Protein AF-A0A5J4JGY8-F1 (afdb_monomer)

Foldseek 3Di:
DPPDCQVCLVCLVVVNDDPVNNVVNVVCCVPDVVSVVSSVVVVVVVVVVVVVVVVDDDDDPCPVVVVVCVVVVVVPPPDPVVVVVVVVVVVVVVVCVVCVVVVVVVVVVVVVVVVVVVVVVVVVVVVVVVVVVCVVVVVVVVVVVVVVVVVVVVVVVVVVVPDDPDDD

Radius of gyration: 65.91 Å; Cα contacts (8 Å, |Δi|>4): 23; chains: 1; bounding box: 125×35×172 Å

Sequence (168 aa):
MEEHVQDLLSAFMDDELNNEERKMVESHLSVCPLCRQELEELQAVQAKIKQFYDSVELPGFQFEKAVMSKIYAEENLVMNYRVFIWFFAVCILVAGFAMYPVLRKPFYVGMDIASGLANIVSSGFHIALSILSALPNLSAAIMIATSVILAVCLWLVISLLKMKPVKE

pLDDT: mean 87.85, std 10.58, range [37.06, 96.62]

Structure (mmCIF, N/CA/C/O backbone):
data_AF-A0A5J4JGY8-F1
#
_entry.id   AF-A0A5J4JGY8-F1
#
loop_
_atom_site.group_PDB
_atom_site.id
_atom_site.type_symbol
_atom_site.label_atom_id
_atom_site.label_alt_id
_atom_site.label_comp_id
_atom_site.label_asym_id
_atom_site.label_entity_id
_atom_site.label_seq_id
_atom_site.pdbx_PDB_ins_code
_atom_site.Cartn_x
_atom_site.Cartn_y
_atom_site.Cartn_z
_atom_site.occupancy
_atom_site.B_iso_or_equiv
_atom_site.auth_seq_id
_atom_site.auth_comp_id
_atom_site.auth_asym_id
_atom_site.auth_atom_id
_atom_site.pdbx_PDB_model_num
ATOM 1 N N . MET A 1 1 ? -36.120 18.987 68.541 1.00 37.06 1 MET A N 1
ATOM 2 C CA . MET A 1 1 ? -35.800 18.906 67.107 1.00 37.06 1 MET A CA 1
ATOM 3 C C . MET A 1 1 ? -35.455 17.448 66.910 1.00 37.06 1 MET A C 1
ATOM 5 O O . MET A 1 1 ? -34.421 17.034 67.410 1.00 37.06 1 MET A O 1
ATOM 9 N N . GLU A 1 2 ? -36.413 16.642 66.451 1.00 51.66 2 GLU A N 1
ATOM 10 C CA . GLU A 1 2 ? -36.158 15.217 66.217 1.00 51.66 2 GLU A CA 1
ATOM 11 C C . GLU A 1 2 ? -35.224 15.137 65.014 1.00 51.66 2 GLU A C 1
ATOM 13 O O . GLU A 1 2 ? -35.614 15.446 63.892 1.00 51.66 2 GLU A O 1
ATOM 18 N N . GLU A 1 3 ? -33.949 14.875 65.280 1.00 61.59 3 GLU A N 1
ATOM 19 C CA . GLU A 1 3 ? -32.944 14.661 64.249 1.00 61.59 3 GLU A CA 1
ATOM 20 C C . GLU A 1 3 ? -33.263 13.305 63.608 1.00 61.59 3 GLU A C 1
ATOM 22 O O . GLU A 1 3 ? -33.050 12.246 64.201 1.00 61.59 3 GLU A O 1
ATOM 27 N N . HIS A 1 4 ? -33.933 13.344 62.456 1.00 69.38 4 HIS A N 1
ATOM 28 C CA . HIS A 1 4 ? -34.305 12.150 61.710 1.00 69.38 4 HIS A CA 1
ATOM 29 C C . HIS A 1 4 ? -33.059 11.515 61.090 1.00 69.38 4 HIS A C 1
ATOM 31 O O . HIS A 1 4 ? -32.221 12.198 60.512 1.00 69.38 4 HIS A O 1
ATOM 37 N N . VAL A 1 5 ? -32.961 10.188 61.168 1.00 86.62 5 VAL A N 1
ATOM 38 C CA . VAL A 1 5 ? -31.795 9.415 60.696 1.00 86.62 5 VAL A CA 1
ATOM 39 C C . VAL A 1 5 ? -31.835 9.080 59.199 1.00 86.62 5 VAL A C 1
ATOM 41 O O . VAL A 1 5 ? -31.125 8.187 58.747 1.00 86.62 5 VAL A O 1
ATOM 44 N N . GLN A 1 6 ? -32.683 9.764 58.431 1.00 86.06 6 GLN A N 1
ATOM 45 C CA . GLN A 1 6 ? -33.008 9.453 57.032 1.00 86.06 6 GLN A CA 1
ATOM 46 C C . GLN A 1 6 ? -31.771 9.374 56.139 1.00 86.06 6 GLN A C 1
ATOM 48 O O . GLN A 1 6 ? -31.605 8.409 55.393 1.00 86.06 6 GLN A O 1
ATOM 53 N N . ASP A 1 7 ? -30.860 10.331 56.300 1.00 89.00 7 ASP A N 1
ATOM 54 C CA . ASP A 1 7 ? -29.617 10.408 55.529 1.00 89.00 7 ASP A CA 1
ATOM 55 C C . ASP A 1 7 ? -28.661 9.236 55.820 1.00 89.00 7 ASP A C 1
ATOM 57 O O . ASP A 1 7 ? -27.794 8.919 55.008 1.00 89.00 7 ASP A O 1
ATOM 61 N N . LEU A 1 8 ? -28.835 8.554 56.958 1.00 93.62 8 LEU A N 1
ATOM 62 C CA . LEU A 1 8 ? -28.016 7.415 57.377 1.00 93.62 8 LEU A CA 1
ATOM 63 C C . LEU A 1 8 ? -28.630 6.061 56.996 1.00 93.62 8 LEU A C 1
ATOM 65 O O . LEU A 1 8 ? -27.950 5.045 57.115 1.00 93.62 8 LEU A O 1
ATOM 69 N N . LEU A 1 9 ? -29.885 6.008 56.530 1.00 94.19 9 LEU A N 1
ATOM 70 C CA . LEU A 1 9 ? -30.573 4.742 56.238 1.00 94.19 9 LEU A CA 1
ATOM 71 C C . LEU A 1 9 ? -29.926 3.962 55.084 1.00 94.19 9 LEU A C 1
ATOM 73 O O . LEU A 1 9 ? -29.834 2.738 55.163 1.00 94.19 9 LEU A O 1
ATOM 77 N N . SER A 1 10 ? -29.444 4.650 54.042 1.00 93.69 10 SER A N 1
ATOM 78 C CA . SER A 1 10 ? -28.732 3.991 52.934 1.00 93.69 10 SER A CA 1
ATOM 79 C C . SER A 1 10 ? -27.414 3.382 53.417 1.00 93.69 10 SER A C 1
ATOM 81 O O . SER A 1 10 ? -27.183 2.194 53.225 1.00 93.69 10 SER A O 1
ATOM 83 N N . ALA A 1 11 ? -26.597 4.158 54.135 1.00 93.69 11 ALA A N 1
ATOM 84 C CA . ALA A 1 11 ? -25.335 3.679 54.698 1.00 93.69 11 ALA A CA 1
ATOM 85 C C . ALA A 1 11 ? -25.546 2.572 55.750 1.00 93.69 11 ALA A C 1
ATOM 87 O O . ALA A 1 11 ? -24.736 1.657 55.868 1.00 93.69 11 ALA A O 1
ATOM 88 N N . PHE A 1 12 ? -26.654 2.614 56.499 1.00 94.75 12 PHE A N 1
ATOM 89 C CA . PHE A 1 12 ? -27.051 1.538 57.408 1.00 94.75 12 PHE A CA 1
ATOM 90 C C . PHE A 1 12 ? -27.367 0.239 56.651 1.00 94.75 12 PHE A C 1
ATOM 92 O O . PHE A 1 12 ? -26.961 -0.836 57.093 1.00 94.75 12 PHE A O 1
ATOM 99 N N . MET A 1 13 ? -28.071 0.333 55.517 1.00 93.94 13 MET A N 1
ATOM 100 C CA . MET A 1 13 ? -28.407 -0.810 54.659 1.00 93.94 13 MET A CA 1
ATOM 101 C C . MET A 1 13 ? -27.164 -1.431 54.003 1.00 93.94 13 MET A C 1
ATOM 103 O O . MET A 1 13 ? -27.102 -2.654 53.874 1.00 93.94 13 MET A O 1
ATOM 107 N N . ASP A 1 14 ? -26.181 -0.605 53.641 1.00 94.12 14 ASP A N 1
ATOM 108 C CA . ASP A 1 14 ? -24.939 -1.022 52.976 1.00 94.12 14 ASP A CA 1
ATOM 109 C C . ASP A 1 14 ? -23.806 -1.408 53.956 1.00 94.12 14 ASP A C 1
ATOM 111 O O . ASP A 1 14 ? -22.705 -1.748 53.531 1.00 94.12 14 ASP A O 1
ATOM 115 N N . ASP A 1 15 ? -24.081 -1.423 55.267 1.00 94.50 15 ASP A N 1
ATOM 116 C CA . ASP A 1 15 ? -23.119 -1.743 56.337 1.00 94.50 15 ASP A CA 1
ATOM 117 C C . ASP A 1 15 ? -21.938 -0.752 56.456 1.00 94.50 15 ASP A C 1
ATOM 119 O O . ASP A 1 15 ? -20.867 -1.092 56.957 1.00 94.50 15 ASP A O 1
ATOM 123 N N . GLU A 1 16 ? -22.137 0.499 56.034 1.00 96.62 16 GLU A N 1
ATOM 124 C CA . GLU A 1 16 ? -21.095 1.536 55.959 1.00 96.62 16 GLU A CA 1
ATOM 125 C C . GLU A 1 16 ? -21.028 2.457 57.192 1.00 96.62 16 GLU A C 1
ATOM 127 O O . GLU A 1 16 ? -20.119 3.281 57.306 1.00 96.62 16 GLU A O 1
ATOM 132 N N . LEU A 1 17 ? -21.966 2.330 58.138 1.00 95.38 17 LEU A N 1
ATOM 133 C CA . LEU A 1 17 ? -21.970 3.128 59.368 1.00 95.38 17 LEU A CA 1
ATOM 134 C C . LEU A 1 17 ? -20.964 2.622 60.401 1.00 95.38 17 LEU A C 1
ATOM 136 O O . LEU A 1 17 ? -20.797 1.415 60.609 1.00 95.38 17 LEU A O 1
ATOM 140 N N . ASN A 1 18 ? -20.371 3.552 61.149 1.00 94.69 18 ASN A N 1
ATOM 141 C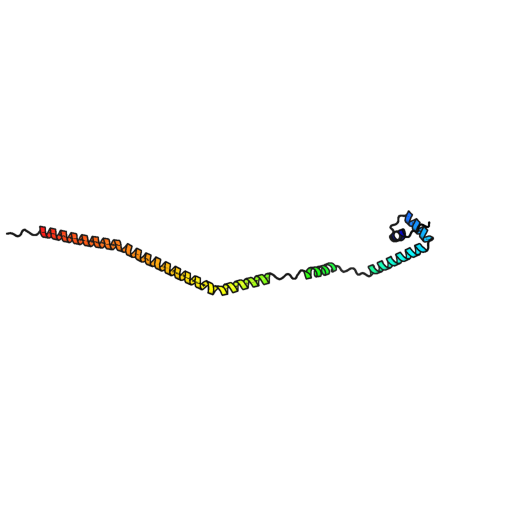 CA . ASN A 1 18 ? -19.564 3.183 62.306 1.00 94.69 18 ASN A CA 1
ATOM 142 C C . ASN A 1 18 ? -20.442 2.668 63.472 1.00 94.69 18 ASN A C 1
ATOM 144 O O . ASN A 1 18 ? -21.668 2.779 63.472 1.00 94.69 18 ASN A O 1
ATOM 148 N N . ASN A 1 19 ? -19.815 2.091 64.503 1.00 94.19 19 ASN A N 1
ATOM 149 C CA . ASN A 1 19 ? -20.539 1.471 65.622 1.00 94.19 19 ASN A CA 1
ATOM 150 C C . ASN A 1 19 ? -21.423 2.443 66.426 1.00 94.19 19 ASN A C 1
ATOM 152 O O . ASN A 1 19 ? -22.401 2.004 67.035 1.00 94.19 19 ASN A O 1
ATOM 156 N N . GLU A 1 20 ? -21.067 3.727 66.497 1.00 92.50 20 GLU A N 1
ATOM 157 C CA . GLU A 1 20 ? -21.830 4.733 67.245 1.00 92.50 20 GLU A CA 1
ATOM 158 C C . GLU A 1 20 ? -23.056 5.181 66.445 1.00 92.50 20 GLU A C 1
ATOM 160 O O . GLU A 1 20 ? -24.177 5.148 66.959 1.00 92.50 20 GLU A O 1
ATOM 165 N N . GLU A 1 21 ? -22.857 5.495 65.165 1.00 92.50 21 GLU A N 1
ATOM 166 C CA . GLU A 1 21 ? -23.915 5.839 64.210 1.00 92.50 21 GLU A CA 1
ATOM 167 C C . GLU A 1 21 ? -24.922 4.701 64.071 1.00 92.50 21 GLU A C 1
ATOM 169 O O . GLU A 1 21 ? -26.128 4.921 64.165 1.00 92.50 21 GLU A O 1
ATOM 174 N N . ARG A 1 22 ? -24.442 3.461 63.943 1.00 94.00 22 ARG A N 1
ATOM 175 C CA . ARG A 1 22 ? -25.312 2.292 63.820 1.00 94.00 22 ARG A CA 1
ATOM 176 C C . ARG A 1 22 ? -26.247 2.136 65.016 1.00 94.00 22 ARG A C 1
ATOM 178 O O . ARG A 1 22 ? -27.449 1.969 64.830 1.00 94.00 22 ARG A O 1
ATOM 185 N N . LYS A 1 23 ? -25.720 2.233 66.241 1.00 93.62 23 LYS A N 1
ATOM 186 C CA . LYS A 1 23 ? -26.535 2.150 67.467 1.00 93.62 23 LYS A CA 1
ATOM 187 C C . LYS A 1 23 ? -27.560 3.277 67.548 1.00 93.62 23 LYS A C 1
ATOM 189 O O . LYS A 1 23 ? -28.667 3.066 68.043 1.00 93.62 23 LYS A O 1
ATOM 194 N N . MET A 1 24 ? -27.194 4.469 67.083 1.00 92.50 24 MET A N 1
ATOM 195 C CA . MET A 1 24 ? -28.097 5.615 67.027 1.00 92.50 24 MET A CA 1
ATOM 196 C C . MET A 1 24 ? -29.248 5.370 66.036 1.00 92.50 24 MET A C 1
ATOM 198 O O . MET A 1 24 ? -30.409 5.547 66.413 1.00 92.50 24 MET A O 1
ATOM 202 N N . VAL A 1 25 ? -28.953 4.856 64.838 1.00 93.44 25 VAL A N 1
ATOM 203 C CA . VAL A 1 25 ? -29.966 4.469 63.840 1.00 93.44 25 VAL A CA 1
ATOM 204 C C . VAL A 1 25 ? -30.863 3.338 64.357 1.00 93.44 25 VAL A C 1
ATOM 206 O O . VAL A 1 25 ? -32.084 3.459 64.291 1.00 93.44 25 VAL A O 1
ATOM 209 N N . GLU A 1 26 ? -30.304 2.276 64.943 1.00 94.38 26 GLU A N 1
ATOM 210 C CA . GLU A 1 26 ? -31.072 1.158 65.523 1.00 94.38 26 GLU A CA 1
ATOM 211 C C . GLU A 1 26 ? -32.025 1.620 66.634 1.00 94.38 26 GLU A C 1
ATOM 213 O O . GLU A 1 26 ? -33.200 1.238 66.664 1.00 94.38 26 GLU A O 1
ATOM 218 N N . SER A 1 27 ? -31.533 2.485 67.526 1.00 93.19 27 SER A N 1
ATOM 219 C CA . SER A 1 27 ? -32.341 3.107 68.575 1.00 93.19 27 SER A CA 1
ATOM 220 C C . SER A 1 27 ? -33.497 3.909 67.972 1.00 93.19 27 SER A C 1
ATOM 222 O O . SER A 1 27 ? -34.649 3.722 68.370 1.00 93.19 27 SER A O 1
ATOM 224 N N . HIS A 1 28 ? -33.228 4.733 66.955 1.00 92.50 28 HIS A N 1
ATOM 225 C CA . HIS A 1 28 ? -34.253 5.537 66.289 1.00 92.50 28 HIS A CA 1
ATOM 226 C C . HIS A 1 28 ? -35.303 4.670 65.568 1.00 92.50 28 HIS A C 1
ATOM 228 O O . HIS A 1 28 ? -36.504 4.902 65.717 1.00 92.50 28 HIS A O 1
ATOM 234 N N . LEU A 1 29 ? -34.885 3.620 64.856 1.00 93.19 29 LEU A N 1
ATOM 235 C CA . LEU A 1 29 ? -35.784 2.680 64.168 1.00 93.19 29 LEU A CA 1
ATOM 236 C C . LEU A 1 29 ? -36.699 1.905 65.129 1.00 93.19 29 LEU A C 1
ATOM 238 O O . LEU A 1 29 ? -37.779 1.452 64.730 1.00 93.19 29 LEU A O 1
ATOM 242 N N . SER A 1 30 ? -36.304 1.755 66.399 1.00 93.00 30 SER A N 1
ATOM 243 C CA . SER A 1 30 ? -37.137 1.110 67.421 1.00 93.00 30 SER A CA 1
ATOM 244 C C . SER A 1 30 ? -38.346 1.963 67.831 1.00 93.00 30 SER A C 1
ATOM 246 O O . SER A 1 30 ? -39.405 1.408 68.134 1.00 93.00 30 SER A O 1
ATOM 248 N N . VAL A 1 31 ? -38.223 3.294 67.758 1.00 92.88 31 VAL A N 1
ATOM 249 C CA . VAL A 1 31 ? -39.236 4.257 68.227 1.00 92.88 31 VAL A CA 1
ATOM 250 C C . VAL A 1 31 ? -39.965 4.996 67.101 1.00 92.88 31 VAL A C 1
ATOM 252 O O . VAL A 1 31 ? -41.103 5.416 67.301 1.00 92.88 31 VAL A O 1
ATOM 255 N N . CYS A 1 32 ? -39.357 5.131 65.919 1.00 93.31 32 CYS A N 1
ATOM 256 C CA . CYS A 1 32 ? -39.904 5.900 64.801 1.00 93.31 32 CYS A CA 1
ATOM 257 C C . CYS A 1 32 ? -40.462 4.981 63.693 1.00 93.31 32 CYS A C 1
ATOM 259 O O . CYS A 1 32 ? -39.687 4.350 62.969 1.00 93.31 32 CYS A O 1
ATOM 261 N N . PRO A 1 33 ? -41.796 4.901 63.509 1.00 91.75 33 PRO A N 1
ATOM 262 C CA . PRO A 1 33 ? -42.392 4.088 62.448 1.00 91.75 33 PRO A CA 1
ATOM 263 C C . PRO A 1 33 ? -42.160 4.661 61.041 1.00 91.75 33 PRO A C 1
ATOM 265 O O . PRO A 1 33 ? -42.100 3.887 60.092 1.00 91.75 33 PRO A O 1
ATOM 268 N N . LEU A 1 34 ? -41.992 5.983 60.899 1.00 91.81 34 LEU A N 1
ATOM 269 C CA . LEU A 1 34 ? -41.754 6.631 59.602 1.00 91.81 34 LEU A CA 1
ATOM 270 C C . LEU A 1 34 ? -40.406 6.208 59.007 1.00 91.81 34 LEU A C 1
ATOM 272 O O . LEU A 1 34 ? -40.363 5.698 57.894 1.00 91.81 34 LEU A O 1
ATOM 276 N N . CYS A 1 35 ? -39.324 6.306 59.785 1.00 92.62 35 CYS A N 1
ATOM 277 C CA 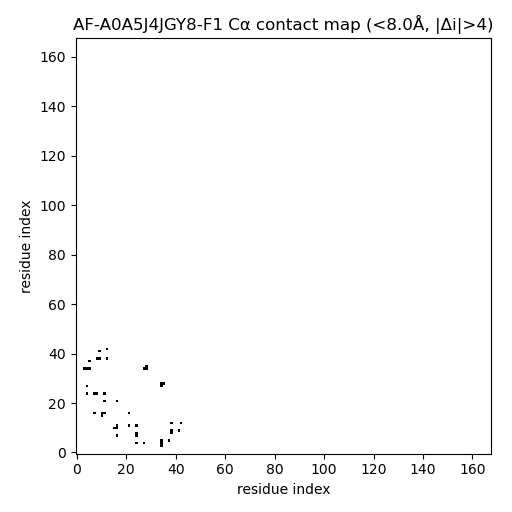. CYS A 1 35 ? -37.998 5.885 59.324 1.00 92.62 35 CYS A CA 1
ATOM 278 C C . CYS A 1 35 ? -37.903 4.367 59.096 1.00 92.62 35 CYS A C 1
ATOM 280 O O . CYS A 1 35 ? -37.096 3.913 58.290 1.00 92.62 35 CYS A O 1
ATOM 282 N N . ARG A 1 36 ? -38.740 3.566 59.774 1.00 93.12 36 ARG A N 1
ATOM 283 C CA . ARG A 1 36 ? -38.855 2.127 59.496 1.00 93.12 36 ARG A CA 1
ATOM 284 C C . ARG A 1 36 ? -39.500 1.868 58.138 1.00 93.12 36 ARG A C 1
ATOM 286 O O . ARG A 1 36 ? -38.980 1.056 57.383 1.00 93.12 36 ARG A O 1
ATOM 293 N N . GLN A 1 37 ? -40.587 2.573 57.825 1.00 94.75 37 GLN A N 1
ATOM 294 C CA . GLN A 1 37 ? -41.233 2.476 56.519 1.00 94.75 37 GLN A CA 1
ATOM 295 C C . GLN A 1 37 ? -40.270 2.889 55.395 1.00 94.75 37 GLN A C 1
ATOM 297 O O . GLN A 1 37 ? -40.163 2.189 54.394 1.00 94.75 37 GLN A O 1
ATOM 302 N N . GLU A 1 38 ? -39.520 3.975 55.576 1.00 93.94 38 GLU A N 1
ATOM 303 C CA . GLU A 1 38 ? -38.523 4.423 54.594 1.00 93.94 38 GLU A CA 1
ATOM 304 C C . GLU A 1 38 ? -37.417 3.380 54.375 1.00 93.94 38 GLU A C 1
ATOM 306 O O . GLU A 1 38 ? -37.041 3.104 53.235 1.00 93.94 38 GLU A O 1
ATOM 311 N N . LEU A 1 39 ? -36.932 2.738 55.445 1.00 95.00 39 LEU A N 1
ATOM 312 C CA . LEU A 1 39 ? -35.969 1.642 55.332 1.00 95.00 39 LEU A CA 1
ATOM 313 C C . LEU A 1 39 ? -36.552 0.438 54.568 1.00 95.00 39 LEU A C 1
ATOM 315 O O . LEU A 1 39 ? -35.867 -0.135 53.721 1.00 95.00 39 LEU A O 1
ATOM 319 N N . GLU A 1 40 ? -37.806 0.064 54.834 1.00 95.56 40 GLU A N 1
ATOM 320 C CA . GLU A 1 40 ? -38.499 -1.018 54.117 1.00 95.56 40 GLU A CA 1
ATOM 321 C C . GLU A 1 40 ? -38.665 -0.699 52.620 1.00 95.56 40 GLU A C 1
ATOM 323 O O . GLU A 1 40 ? -38.468 -1.572 51.769 1.00 95.56 40 GLU A O 1
ATOM 328 N N . GLU A 1 41 ? -38.974 0.554 52.275 1.00 95.75 41 GLU A N 1
ATOM 329 C CA . GLU A 1 41 ? -39.070 1.017 50.887 1.00 95.75 41 GLU A CA 1
ATOM 330 C C . GLU A 1 41 ? -37.716 0.928 50.161 1.00 95.75 41 GLU A C 1
ATOM 332 O O . GLU A 1 41 ? -37.652 0.410 49.038 1.00 95.75 41 GLU A O 1
ATOM 337 N N . LEU A 1 42 ? -36.625 1.347 50.812 1.00 95.19 42 LEU A N 1
ATOM 338 C CA . LEU A 1 42 ? -35.262 1.217 50.280 1.00 95.19 42 LEU A CA 1
ATOM 339 C C . LEU A 1 42 ? -34.873 -0.253 50.058 1.00 95.19 42 LEU A C 1
ATOM 341 O O . LEU A 1 42 ? -34.395 -0.615 48.977 1.00 95.19 42 LEU A O 1
ATOM 345 N N . GLN A 1 43 ? -35.157 -1.124 51.031 1.00 95.50 43 GLN A N 1
ATOM 346 C CA . GLN A 1 43 ? -34.913 -2.566 50.921 1.00 95.50 43 GLN A CA 1
ATOM 347 C C . GLN A 1 43 ? -35.720 -3.201 49.780 1.00 95.50 43 GLN A C 1
ATOM 349 O O . GLN A 1 43 ? -35.207 -4.052 49.047 1.00 95.50 43 GLN A O 1
ATOM 354 N N . ALA A 1 44 ? -36.967 -2.769 49.572 1.00 96.19 44 ALA A N 1
ATOM 355 C CA . ALA A 1 44 ? -37.798 -3.251 48.473 1.00 96.19 44 ALA A CA 1
ATOM 356 C C . ALA A 1 44 ? -37.232 -2.858 47.096 1.00 96.19 44 ALA A C 1
ATOM 358 O O . ALA A 1 44 ? -37.297 -3.653 46.151 1.00 96.19 44 ALA A O 1
ATOM 359 N N . VAL A 1 45 ? -36.661 -1.657 46.963 1.00 94.94 45 VAL A N 1
ATOM 360 C CA . VAL A 1 45 ? -35.969 -1.228 45.736 1.00 94.94 45 VAL A CA 1
ATOM 361 C C . VAL A 1 45 ? -34.704 -2.056 45.513 1.00 94.94 45 VAL A C 1
ATOM 363 O O . VAL A 1 45 ? -34.521 -2.589 44.415 1.00 94.94 45 VAL A O 1
ATOM 366 N N . GLN A 1 46 ? -33.876 -2.236 46.545 1.00 94.44 46 GLN A N 1
ATOM 367 C CA . GLN A 1 46 ? -32.657 -3.049 46.468 1.00 94.44 46 GLN A CA 1
ATOM 368 C C . GLN A 1 46 ? -32.970 -4.492 46.040 1.00 94.44 46 GLN A C 1
ATOM 370 O O . GLN A 1 46 ? -32.312 -5.038 45.151 1.00 94.44 46 GLN A O 1
ATOM 375 N N . ALA A 1 47 ? -34.026 -5.090 46.598 1.00 93.88 47 ALA A N 1
ATOM 376 C CA . ALA A 1 47 ? -34.473 -6.433 46.238 1.00 93.88 47 ALA A CA 1
ATOM 377 C C . ALA A 1 47 ? -34.890 -6.538 44.761 1.00 93.88 47 ALA A C 1
ATOM 379 O O . ALA A 1 47 ? -34.504 -7.489 44.079 1.00 93.88 47 ALA A O 1
ATOM 380 N N . LYS A 1 48 ? -35.625 -5.546 44.237 1.00 95.06 48 LYS A N 1
ATOM 381 C CA . LYS A 1 48 ? -36.014 -5.499 42.816 1.00 95.06 48 LYS A CA 1
ATOM 382 C C . LYS A 1 48 ? -34.807 -5.357 41.892 1.00 95.06 48 LYS A C 1
ATOM 384 O O . LYS A 1 48 ? -34.754 -6.021 40.860 1.00 95.06 48 LYS A O 1
ATOM 389 N N . ILE A 1 49 ? -33.840 -4.515 42.260 1.00 94.06 49 ILE A N 1
ATOM 390 C CA . ILE A 1 49 ? -32.597 -4.345 41.498 1.00 94.06 49 ILE A CA 1
ATOM 391 C C . ILE A 1 49 ? -31.820 -5.662 41.470 1.00 94.06 49 ILE A C 1
ATOM 393 O O . ILE A 1 49 ? -31.409 -6.105 40.401 1.00 94.06 49 ILE A O 1
ATOM 397 N N . LYS A 1 50 ? -31.671 -6.326 42.620 1.00 91.88 50 LYS A N 1
ATOM 398 C CA . LYS A 1 50 ? -30.990 -7.620 42.711 1.00 91.88 50 LYS A CA 1
ATOM 399 C C . LYS A 1 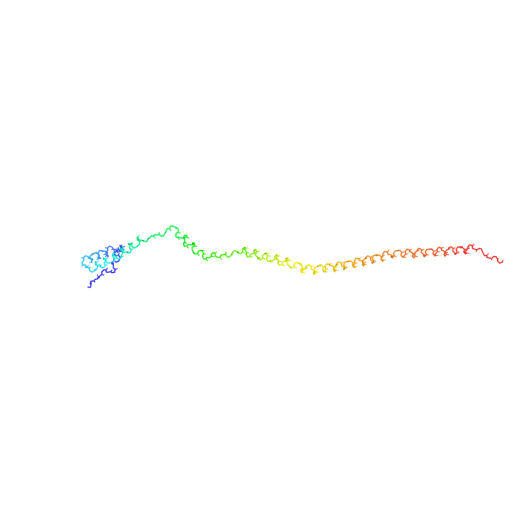50 ? -31.669 -8.686 41.852 1.00 91.88 50 LYS A C 1
ATOM 401 O O . LYS A 1 50 ? -31.005 -9.339 41.059 1.00 91.88 50 LYS A O 1
ATOM 406 N N . GLN A 1 51 ? -32.995 -8.785 41.933 1.00 93.12 51 GLN A N 1
ATOM 407 C CA . GLN A 1 51 ? -33.776 -9.692 41.092 1.00 93.12 51 GLN A CA 1
ATOM 408 C C . GLN A 1 51 ? -33.570 -9.411 39.596 1.00 93.12 51 GLN A C 1
ATOM 410 O O . GLN A 1 51 ? -33.487 -10.344 38.798 1.00 93.12 51 GLN A O 1
ATOM 415 N N . PHE A 1 52 ? -33.483 -8.137 39.208 1.00 92.06 52 PHE A N 1
ATOM 416 C CA . PHE A 1 52 ? -33.187 -7.767 37.830 1.00 92.06 52 PHE A CA 1
ATOM 417 C C . PHE A 1 52 ? -31.780 -8.214 37.420 1.00 92.06 52 PHE A C 1
ATOM 419 O O . PHE A 1 52 ? -31.646 -8.861 36.387 1.00 92.06 52 PHE A O 1
ATOM 426 N N . TYR A 1 53 ? -30.752 -7.947 38.229 1.00 88.44 53 TYR A N 1
ATOM 427 C CA . TYR A 1 53 ? -29.385 -8.404 37.947 1.00 88.44 53 TYR A CA 1
ATOM 428 C C . TYR A 1 53 ? -29.286 -9.926 37.827 1.00 88.44 53 TYR A C 1
ATOM 430 O O . TYR A 1 53 ? -28.646 -10.411 36.899 1.00 88.44 53 TYR A O 1
ATOM 438 N N . ASP A 1 54 ? -29.974 -10.669 38.694 1.00 89.25 54 ASP A N 1
ATOM 439 C CA . ASP A 1 54 ? -30.011 -12.135 38.644 1.00 89.25 54 ASP A CA 1
ATOM 440 C C . ASP A 1 54 ? -30.710 -12.660 37.372 1.00 89.25 54 ASP A C 1
ATOM 442 O O . ASP A 1 54 ? -30.455 -13.783 36.939 1.00 89.25 54 ASP A O 1
ATOM 446 N N . SER A 1 55 ? -31.581 -11.852 36.751 1.00 87.12 55 SER A N 1
ATOM 447 C CA . SER A 1 55 ? -32.241 -12.179 35.478 1.00 87.12 55 SER A CA 1
ATOM 448 C C . SER A 1 55 ? -31.405 -11.855 34.237 1.00 87.12 55 SER A C 1
ATOM 450 O O . SER A 1 55 ? -31.742 -12.299 33.137 1.00 87.12 55 SER A O 1
ATOM 452 N N . VAL A 1 56 ? -30.327 -11.078 34.383 1.00 86.88 56 VAL A N 1
ATOM 453 C CA . VAL A 1 56 ? -29.447 -10.730 33.267 1.00 86.88 56 VAL A CA 1
ATOM 454 C C . VAL A 1 56 ? -28.459 -11.870 33.043 1.00 86.88 56 VAL A C 1
ATOM 456 O O . VAL A 1 56 ? -27.526 -12.079 33.816 1.00 86.88 56 VAL A O 1
ATOM 459 N N . GLU A 1 57 ? -28.635 -12.594 31.940 1.00 81.75 57 GLU A N 1
ATOM 460 C CA . GLU A 1 57 ? -27.650 -13.576 31.495 1.00 81.75 57 GLU A CA 1
ATOM 461 C C . GLU A 1 57 ? -26.366 -12.864 31.055 1.00 81.75 57 GLU A C 1
ATOM 463 O O . GLU A 1 57 ? -26.364 -12.031 30.143 1.00 81.75 57 GLU A O 1
ATOM 468 N N . LEU A 1 58 ? -25.250 -13.202 31.705 1.00 78.50 58 LEU A N 1
ATOM 469 C CA . LEU A 1 58 ? -23.938 -12.718 31.297 1.00 78.50 58 LEU A CA 1
ATOM 470 C C . LEU A 1 58 ? -23.643 -13.212 29.875 1.00 78.50 58 LEU A C 1
ATOM 472 O O . LEU A 1 58 ? -23.730 -14.418 29.613 1.00 78.50 58 LEU A O 1
ATOM 476 N N . PRO A 1 59 ? -23.275 -12.315 28.945 1.00 81.38 59 PRO A N 1
ATOM 477 C CA . PRO A 1 59 ? -22.985 -12.722 27.586 1.00 81.38 59 PRO A CA 1
ATOM 478 C C . PRO A 1 59 ? -21.800 -13.699 27.581 1.00 81.38 59 PRO A C 1
ATOM 480 O O . PRO A 1 59 ? -20.808 -13.518 28.287 1.00 81.38 59 PRO A O 1
ATOM 483 N N . GLY A 1 60 ? -21.929 -14.777 26.802 1.00 83.06 60 GLY A N 1
ATOM 484 C CA . GLY A 1 60 ? -20.959 -15.870 26.805 1.00 83.06 60 GLY A CA 1
ATOM 485 C C . GLY A 1 60 ? -19.552 -15.443 26.370 1.00 83.06 60 GLY A C 1
ATOM 486 O O . GLY A 1 60 ? -19.356 -14.397 25.757 1.00 83.06 60 GLY A O 1
ATOM 487 N N . PHE A 1 61 ? -18.565 -16.315 26.600 1.00 79.88 61 PHE A N 1
ATOM 488 C CA . PHE A 1 61 ? -17.132 -16.087 26.329 1.00 79.88 61 PHE A CA 1
ATOM 489 C C . PHE A 1 61 ? -16.795 -15.586 24.906 1.00 79.88 61 PHE A C 1
ATOM 491 O O . PHE A 1 61 ? -15.721 -15.047 24.663 1.00 79.88 61 PHE A O 1
ATOM 498 N N . GLN A 1 62 ? -17.699 -15.763 23.939 1.00 84.56 62 GLN A N 1
ATOM 499 C CA . GLN A 1 62 ? -17.509 -15.335 22.550 1.00 84.56 62 GLN A CA 1
ATOM 500 C C . GLN A 1 62 ? -18.093 -13.955 22.226 1.00 84.56 62 GLN A C 1
ATOM 502 O O . GLN A 1 62 ? -17.993 -13.518 21.079 1.00 84.56 62 GLN A O 1
ATOM 507 N N . PHE A 1 63 ? -18.688 -13.263 23.197 1.00 88.81 63 PHE A N 1
ATOM 508 C CA . PHE A 1 63 ? -19.302 -11.955 22.985 1.00 88.81 63 PHE A CA 1
ATOM 509 C C . PHE A 1 63 ? -18.317 -10.938 22.410 1.00 88.81 63 PHE A C 1
ATOM 511 O O . PHE A 1 63 ? -18.619 -10.291 21.411 1.00 88.81 63 PHE A O 1
ATOM 518 N N . GLU A 1 64 ? -17.103 -10.888 22.961 1.00 88.75 64 GLU A N 1
ATOM 519 C CA . GLU A 1 64 ? -16.028 -10.033 22.454 1.00 88.75 64 GLU A CA 1
ATOM 520 C C . GLU A 1 64 ? -15.744 -10.315 20.973 1.00 88.75 64 GLU A C 1
ATOM 522 O O . GLU A 1 64 ? -15.741 -9.402 20.151 1.00 88.75 64 GLU A O 1
ATOM 527 N N . LYS A 1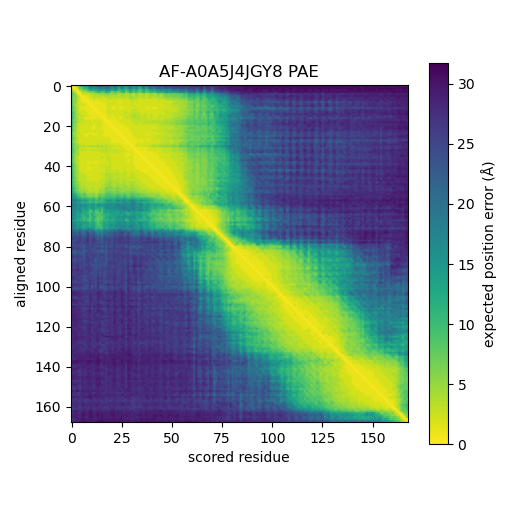 65 ? -15.600 -11.592 20.597 1.00 86.44 65 LYS A N 1
ATOM 528 C CA . LYS A 1 65 ? -15.347 -11.984 19.202 1.00 86.44 65 LYS A CA 1
ATOM 529 C C . LYS A 1 65 ? -16.496 -11.586 18.280 1.00 86.44 65 LYS A C 1
ATOM 531 O O . LYS A 1 65 ? -16.247 -11.099 17.179 1.00 86.44 65 LYS A O 1
ATOM 536 N N . ALA A 1 66 ? -17.738 -11.779 18.722 1.00 87.50 66 ALA A N 1
ATOM 537 C CA . ALA A 1 66 ? -18.921 -11.414 17.952 1.00 87.50 66 ALA A CA 1
ATOM 538 C C . ALA A 1 66 ? -18.992 -9.895 17.718 1.00 87.50 66 ALA A C 1
ATOM 540 O O . ALA A 1 66 ? -19.212 -9.465 16.584 1.00 87.50 66 ALA A O 1
ATOM 541 N N . VAL A 1 67 ? -18.727 -9.086 18.748 1.00 88.75 67 VAL A N 1
ATOM 542 C CA . VAL A 1 67 ? -18.685 -7.619 18.647 1.00 88.75 67 VAL A CA 1
ATOM 543 C C . VAL A 1 67 ? -17.555 -7.169 17.723 1.00 88.75 67 VAL A C 1
ATOM 545 O O . VAL A 1 67 ? -17.802 -6.434 16.766 1.00 88.75 67 VAL A O 1
ATOM 548 N N . MET A 1 68 ? -16.338 -7.671 17.940 1.00 87.19 68 MET A N 1
ATOM 549 C CA . MET A 1 68 ? -15.172 -7.293 17.139 1.00 87.19 68 MET A CA 1
ATOM 550 C C . MET A 1 68 ? -15.342 -7.675 15.668 1.00 87.19 68 MET A C 1
ATOM 552 O O . MET A 1 68 ? -14.995 -6.892 14.787 1.00 87.19 68 MET A O 1
ATOM 556 N N . SER A 1 69 ? -15.958 -8.824 15.376 1.00 86.88 69 SER A N 1
ATOM 557 C CA . SER A 1 69 ? -16.244 -9.218 13.992 1.00 86.88 69 SER A CA 1
ATOM 558 C C . SER A 1 69 ? -17.148 -8.221 13.267 1.00 86.88 69 SER A C 1
ATOM 560 O O . SER A 1 69 ? -16.964 -7.988 12.077 1.00 86.88 69 SER A O 1
ATOM 562 N N . LYS A 1 70 ? -18.091 -7.597 13.980 1.00 85.88 70 LYS A N 1
ATOM 563 C CA . LYS A 1 70 ? -19.039 -6.640 13.406 1.00 85.88 70 LYS A CA 1
ATOM 564 C C . LYS A 1 70 ? -18.392 -5.276 13.168 1.00 85.88 70 LYS A C 1
ATOM 566 O O . LYS A 1 70 ? -18.648 -4.672 12.136 1.00 85.88 70 LYS A O 1
ATOM 571 N N . ILE A 1 71 ? -17.506 -4.851 14.071 1.00 86.81 71 ILE A N 1
ATOM 572 C CA . ILE A 1 71 ? -16.716 -3.616 13.938 1.00 86.81 71 ILE A CA 1
ATOM 573 C C . ILE A 1 71 ? -15.770 -3.714 12.731 1.00 86.81 71 ILE A C 1
ATOM 575 O O . ILE A 1 71 ? -15.738 -2.822 11.890 1.00 86.81 71 ILE A O 1
ATOM 579 N N . TYR A 1 72 ? -15.050 -4.831 12.587 1.00 80.50 72 TYR A N 1
ATOM 580 C CA . TYR A 1 72 ? -14.107 -5.011 11.476 1.00 80.50 72 TYR A CA 1
ATOM 581 C C . TYR A 1 72 ? -14.757 -5.412 10.146 1.00 80.50 72 TYR A C 1
ATOM 583 O O . TYR A 1 72 ? -14.119 -5.299 9.096 1.00 80.50 72 TYR A O 1
ATOM 591 N N . ALA A 1 73 ? -15.999 -5.903 10.152 1.00 72.56 73 ALA A N 1
ATOM 592 C CA . ALA A 1 73 ? -16.714 -6.231 8.918 1.00 72.56 73 ALA A CA 1
ATOM 593 C C . ALA A 1 73 ? -17.018 -4.983 8.073 1.00 72.56 73 ALA A C 1
ATOM 595 O O . ALA A 1 73 ? -17.062 -5.087 6.848 1.00 72.56 73 ALA A O 1
ATOM 596 N N . GLU A 1 74 ? -17.169 -3.811 8.695 1.00 63.06 74 GLU A N 1
ATOM 597 C CA . GLU A 1 74 ? -17.407 -2.547 7.984 1.00 63.06 74 GLU A CA 1
ATOM 598 C C . GLU A 1 74 ? -16.127 -1.958 7.362 1.00 63.06 74 GLU A C 1
ATOM 600 O O . GLU A 1 74 ? -16.195 -1.298 6.327 1.00 63.06 74 GLU A O 1
ATOM 605 N N . GLU A 1 75 ? -14.947 -2.261 7.913 1.00 61.75 75 GLU A N 1
ATOM 606 C CA . GLU A 1 75 ? -13.654 -1.791 7.386 1.00 61.75 75 GLU A CA 1
ATOM 607 C C . GLU A 1 75 ? -13.118 -2.627 6.207 1.00 61.75 75 GLU A C 1
ATOM 609 O O . GLU A 1 75 ? -12.271 -2.165 5.441 1.00 61.75 75 GLU A O 1
ATOM 614 N N . ASN A 1 76 ? -13.609 -3.857 6.018 1.00 55.00 76 ASN A N 1
ATOM 615 C CA . ASN A 1 76 ? -13.014 -4.834 5.096 1.00 55.00 76 ASN A CA 1
ATOM 616 C C . ASN A 1 76 ? -13.558 -4.819 3.658 1.00 55.00 76 ASN A C 1
ATOM 618 O O . ASN A 1 76 ? -13.383 -5.791 2.919 1.00 55.00 76 ASN A O 1
ATOM 622 N N . LEU A 1 77 ? -14.104 -3.698 3.180 1.00 58.44 77 LEU A N 1
ATOM 623 C CA . LEU A 1 77 ? -14.196 -3.451 1.732 1.00 58.44 77 LEU A CA 1
ATOM 624 C C . LEU A 1 77 ? -12.828 -3.016 1.174 1.00 58.44 77 LEU A C 1
ATOM 626 O O . LEU A 1 77 ? -12.691 -2.011 0.478 1.00 58.44 77 LEU A O 1
ATOM 630 N N . VAL A 1 78 ? -11.787 -3.794 1.475 1.00 60.75 78 VAL A N 1
ATOM 631 C CA . VAL A 1 78 ? -10.460 -3.640 0.883 1.00 60.75 78 VAL A CA 1
ATOM 632 C C . VAL A 1 78 ? -10.527 -4.100 -0.571 1.00 60.75 78 VAL A C 1
ATOM 634 O O . VAL A 1 78 ? -10.422 -5.282 -0.898 1.00 60.75 78 VAL A O 1
ATOM 637 N N . MET A 1 79 ? -10.746 -3.136 -1.464 1.00 64.25 79 MET A N 1
ATOM 638 C CA . MET A 1 79 ? -10.609 -3.298 -2.911 1.00 64.25 79 MET A CA 1
ATOM 639 C C . MET A 1 79 ? -9.329 -4.084 -3.232 1.00 64.25 79 MET A C 1
ATOM 641 O O . MET A 1 79 ? -8.224 -3.661 -2.890 1.00 64.25 79 MET A O 1
ATOM 645 N N . ASN A 1 80 ? -9.468 -5.236 -3.898 1.00 77.06 80 ASN A N 1
ATOM 646 C CA . ASN A 1 80 ? -8.346 -6.109 -4.240 1.00 77.06 80 ASN A CA 1
ATOM 647 C C . ASN A 1 80 ? -7.463 -5.448 -5.314 1.00 77.06 80 ASN A C 1
ATOM 649 O O . ASN A 1 80 ? -7.608 -5.698 -6.512 1.00 77.06 80 ASN A O 1
ATOM 653 N N . TYR A 1 81 ? -6.536 -4.594 -4.876 1.00 79.75 81 TYR A N 1
ATOM 654 C CA . TYR A 1 81 ? -5.655 -3.791 -5.728 1.00 79.75 81 TYR A CA 1
ATOM 655 C C . TYR A 1 81 ? -4.841 -4.634 -6.724 1.00 79.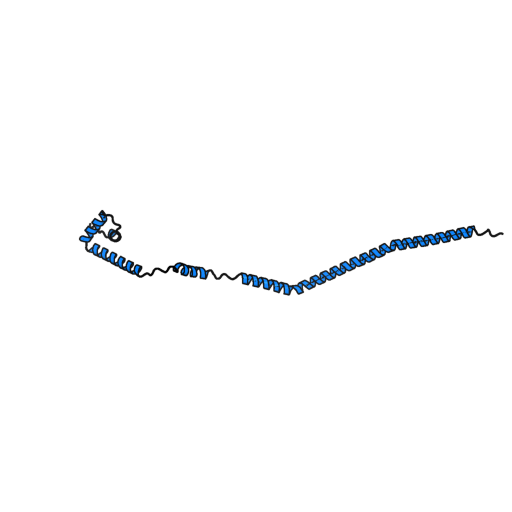75 81 TYR A C 1
ATOM 657 O O . TYR A 1 81 ? -4.469 -4.145 -7.789 1.00 79.75 81 TYR A O 1
ATOM 665 N N . ARG A 1 82 ? -4.624 -5.927 -6.436 1.00 84.44 82 ARG A N 1
ATOM 666 C CA . ARG A 1 82 ? -3.973 -6.867 -7.361 1.00 84.44 82 ARG A CA 1
ATOM 667 C C . ARG A 1 82 ? -4.767 -7.031 -8.658 1.00 84.44 82 ARG A C 1
ATOM 669 O O . ARG A 1 82 ? -4.157 -7.128 -9.717 1.00 84.44 82 ARG A O 1
ATOM 676 N N . VAL A 1 83 ? -6.101 -7.019 -8.603 1.00 86.75 83 VAL A N 1
ATOM 677 C CA . VAL A 1 83 ? -6.967 -7.099 -9.796 1.00 86.75 83 VAL A CA 1
ATOM 678 C C . VAL A 1 83 ? -6.792 -5.857 -10.668 1.00 86.75 83 VAL A C 1
ATOM 680 O O . VAL A 1 83 ? -6.671 -5.966 -11.885 1.00 86.75 83 VAL A O 1
ATOM 683 N N . PHE A 1 84 ? -6.696 -4.684 -10.042 1.00 88.06 84 PHE A N 1
ATOM 684 C CA . PHE A 1 84 ? -6.460 -3.427 -10.745 1.00 88.06 84 PHE A CA 1
ATOM 685 C C . PHE A 1 84 ? -5.064 -3.399 -11.380 1.00 88.06 84 PHE A C 1
ATOM 687 O O . PHE A 1 84 ? -4.933 -3.078 -12.555 1.00 88.06 84 PHE A O 1
ATOM 694 N N . ILE A 1 85 ? -4.026 -3.832 -10.655 1.00 92.38 85 ILE A N 1
ATOM 695 C CA . ILE A 1 85 ? -2.664 -3.951 -11.201 1.00 92.38 85 ILE A CA 1
ATOM 696 C C . ILE A 1 85 ? -2.651 -4.822 -12.463 1.00 92.38 85 ILE A C 1
ATOM 698 O O . ILE A 1 85 ? -2.101 -4.410 -13.485 1.00 92.38 85 ILE A O 1
ATOM 702 N N . TRP A 1 86 ? -3.283 -5.998 -12.422 1.00 94.31 86 TRP A N 1
ATOM 703 C CA . TRP A 1 86 ? -3.347 -6.884 -13.586 1.00 94.31 86 TRP A CA 1
ATOM 704 C C . TRP A 1 86 ? -4.141 -6.279 -14.745 1.00 94.31 86 TRP A C 1
ATOM 706 O O . TRP A 1 86 ? -3.714 -6.399 -15.892 1.00 94.31 86 TRP A O 1
ATOM 716 N N . PHE A 1 87 ? -5.238 -5.575 -14.464 1.00 93.44 87 PHE A N 1
ATOM 717 C CA . PHE A 1 87 ? -5.999 -4.853 -15.483 1.00 93.44 87 PHE A CA 1
ATOM 718 C C . PHE A 1 87 ? -5.134 -3.811 -16.210 1.00 93.44 87 PHE A C 1
ATOM 720 O O . PHE A 1 87 ? -5.068 -3.816 -17.440 1.00 93.44 87 PHE A O 1
ATOM 727 N N . PHE A 1 88 ? -4.401 -2.971 -15.473 1.00 94.75 88 PHE A N 1
ATOM 728 C CA . PHE A 1 88 ? -3.521 -1.963 -16.077 1.00 94.75 88 PHE A CA 1
ATOM 729 C C . PHE A 1 88 ? -2.346 -2.583 -16.834 1.00 94.75 88 PHE A C 1
ATOM 731 O O . PHE A 1 88 ? -2.011 -2.109 -17.919 1.00 94.75 88 PHE A O 1
ATOM 738 N N . ALA A 1 89 ? -1.753 -3.660 -16.316 1.00 95.69 89 ALA A N 1
ATOM 739 C CA . ALA A 1 89 ? -0.688 -4.378 -17.011 1.00 95.69 89 ALA A CA 1
ATOM 740 C C . ALA A 1 89 ? -1.161 -4.914 -18.375 1.00 95.69 89 ALA A C 1
ATOM 742 O O . ALA A 1 89 ? -0.473 -4.737 -19.382 1.00 95.69 89 ALA A O 1
ATOM 743 N N . VAL A 1 90 ? -2.363 -5.501 -18.432 1.00 96.56 90 VAL A N 1
ATOM 744 C CA . VAL A 1 90 ? -2.968 -5.973 -19.688 1.00 96.56 90 VAL A CA 1
ATOM 745 C C . VAL A 1 90 ? -3.250 -4.805 -20.634 1.00 96.56 90 VAL A C 1
ATOM 747 O O . VAL A 1 90 ? -2.900 -4.887 -21.810 1.00 96.56 90 VAL A O 1
ATOM 750 N N . CYS A 1 91 ? -3.803 -3.694 -20.141 1.00 96.06 91 CYS A N 1
ATOM 751 C CA . CYS A 1 91 ? -4.048 -2.502 -20.958 1.00 96.06 91 CYS A CA 1
ATOM 752 C C . CYS A 1 91 ? -2.761 -1.946 -21.588 1.00 96.06 91 CYS A C 1
ATOM 754 O O . CYS A 1 91 ? -2.761 -1.609 -22.771 1.00 96.06 91 CYS A O 1
ATOM 756 N N . ILE A 1 92 ? -1.655 -1.898 -20.839 1.00 96.12 92 ILE A N 1
ATOM 757 C CA . ILE A 1 92 ? -0.351 -1.447 -21.353 1.00 96.12 92 ILE A CA 1
ATOM 758 C C . ILE A 1 92 ? 0.170 -2.399 -22.434 1.00 96.12 92 ILE A C 1
ATOM 760 O O . ILE A 1 92 ? 0.632 -1.940 -23.479 1.00 96.12 92 ILE A O 1
ATOM 764 N N . LEU A 1 93 ? 0.066 -3.714 -22.220 1.00 96.38 93 LEU A N 1
ATOM 765 C CA . LEU A 1 93 ? 0.484 -4.709 -23.212 1.00 96.38 93 LEU A CA 1
ATOM 766 C C . LEU A 1 93 ? -0.328 -4.599 -24.508 1.00 96.38 93 LEU A C 1
ATOM 768 O O . LEU A 1 93 ? 0.248 -4.592 -25.597 1.00 96.38 93 LEU A O 1
ATOM 772 N N . VAL A 1 94 ? -1.652 -4.455 -24.399 1.00 96.62 94 VAL A N 1
ATOM 773 C CA . VAL A 1 94 ? -2.547 -4.281 -25.553 1.00 96.62 94 VAL A CA 1
ATOM 774 C C . VAL A 1 94 ? -2.241 -2.976 -26.289 1.00 96.62 94 VAL A C 1
ATOM 776 O O . VAL A 1 94 ? -2.129 -2.981 -27.515 1.00 96.62 94 VAL A O 1
ATOM 779 N N . ALA A 1 95 ? -2.042 -1.873 -25.563 1.00 95.75 95 ALA A N 1
ATOM 780 C CA . ALA A 1 95 ? -1.679 -0.587 -26.153 1.00 95.75 95 ALA A CA 1
ATOM 781 C C . ALA A 1 95 ? -0.324 -0.652 -26.875 1.00 95.75 95 ALA A C 1
ATOM 783 O O . ALA A 1 95 ? -0.207 -0.181 -28.005 1.00 95.75 95 ALA A O 1
ATOM 784 N N . GLY A 1 96 ? 0.682 -1.292 -26.271 1.00 94.00 96 GLY A N 1
ATOM 785 C CA 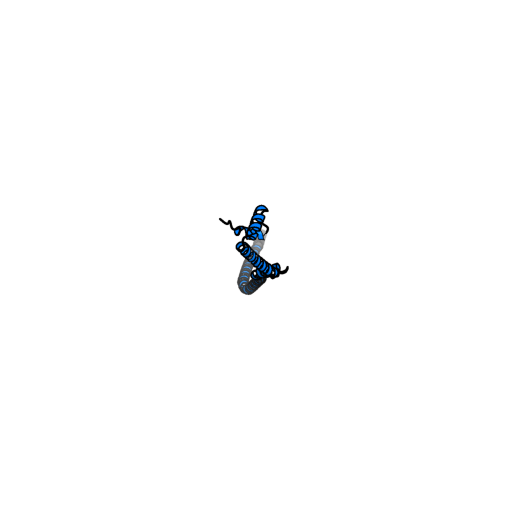. GLY A 1 96 ? 1.987 -1.505 -26.896 1.00 94.00 96 GLY A CA 1
ATOM 786 C C . GLY A 1 96 ? 1.891 -2.333 -28.180 1.00 94.00 96 GLY A C 1
ATOM 787 O O . GLY A 1 96 ? 2.474 -1.962 -29.201 1.00 94.00 96 GLY A O 1
ATOM 788 N N . PHE A 1 97 ? 1.096 -3.407 -28.165 1.00 94.44 97 PHE A N 1
ATOM 789 C CA . PHE A 1 97 ? 0.855 -4.235 -29.348 1.00 94.44 97 PHE A CA 1
ATOM 790 C C . PHE A 1 97 ? 0.133 -3.461 -30.461 1.00 94.44 97 PHE A C 1
ATOM 792 O O . PHE A 1 97 ? 0.531 -3.530 -31.624 1.00 94.44 97 PHE A O 1
ATOM 799 N N . ALA A 1 98 ? -0.879 -2.665 -30.111 1.00 92.81 98 ALA A N 1
ATOM 800 C CA . ALA A 1 98 ? -1.595 -1.813 -31.058 1.00 92.81 98 ALA A CA 1
ATOM 801 C C . ALA A 1 98 ? -0.708 -0.695 -31.638 1.00 92.81 98 ALA A C 1
ATOM 803 O O . ALA A 1 98 ? -0.870 -0.311 -32.798 1.00 92.81 98 ALA A O 1
ATOM 804 N N . MET A 1 99 ? 0.251 -0.189 -30.859 1.00 92.81 99 MET A N 1
ATOM 805 C CA . MET A 1 99 ? 1.152 0.892 -31.266 1.00 92.81 99 MET A CA 1
ATOM 806 C C . MET A 1 99 ? 2.358 0.403 -32.088 1.00 92.81 99 MET A C 1
ATOM 808 O O . MET A 1 99 ? 2.908 1.164 -32.888 1.00 92.81 99 MET A O 1
ATOM 812 N N . TYR A 1 100 ? 2.737 -0.874 -31.968 1.00 92.56 100 TYR A N 1
ATOM 813 C CA . TYR A 1 100 ? 3.815 -1.505 -32.740 1.00 92.56 100 TYR A CA 1
ATOM 814 C C . TYR A 1 100 ? 3.774 -1.225 -34.261 1.00 92.56 100 TYR A C 1
ATOM 816 O O . TYR A 1 100 ? 4.791 -0.777 -34.801 1.00 92.56 100 TYR A O 1
ATOM 824 N N . PRO A 1 101 ? 2.650 -1.412 -34.989 1.00 87.69 101 PRO A N 1
ATOM 825 C CA . PRO A 1 101 ? 2.608 -1.134 -36.426 1.00 87.69 101 PRO A CA 1
ATOM 826 C C . PRO A 1 101 ? 2.798 0.352 -36.762 1.00 87.69 101 PRO A C 1
ATOM 828 O O . PRO A 1 101 ? 3.326 0.671 -37.829 1.00 87.69 101 PRO A O 1
ATOM 831 N N . VAL A 1 102 ? 2.397 1.257 -35.865 1.00 90.06 102 VAL A N 1
ATOM 832 C CA . VAL A 1 102 ? 2.545 2.708 -36.048 1.00 90.06 102 VAL A CA 1
ATOM 833 C C . VAL A 1 102 ? 4.012 3.112 -35.915 1.00 90.06 102 VAL A C 1
ATOM 835 O O . VAL A 1 102 ? 4.520 3.850 -36.756 1.00 90.06 102 VAL A O 1
ATOM 838 N N . LEU A 1 103 ? 4.713 2.574 -34.914 1.00 89.06 103 LEU A N 1
ATOM 839 C CA . LEU A 1 103 ? 6.123 2.883 -34.648 1.00 89.06 103 LEU A CA 1
ATOM 840 C C . LEU A 1 103 ? 7.094 2.170 -35.601 1.00 89.06 103 LEU A C 1
ATOM 842 O O . LEU A 1 103 ? 8.175 2.685 -35.885 1.00 89.06 103 LEU A O 1
ATOM 846 N N . ARG A 1 104 ? 6.712 1.011 -36.149 1.00 90.69 104 ARG A N 1
ATOM 847 C CA . ARG A 1 104 ? 7.561 0.246 -37.075 1.00 90.69 104 ARG A CA 1
ATOM 848 C C . ARG A 1 104 ? 7.815 0.977 -38.398 1.00 90.69 104 ARG A C 1
ATOM 850 O O . ARG A 1 104 ? 8.920 0.891 -38.930 1.00 90.69 104 ARG A O 1
ATOM 857 N N . LYS A 1 105 ? 6.813 1.680 -38.936 1.00 87.38 105 LYS A N 1
ATOM 858 C CA . LYS A 1 105 ? 6.919 2.389 -40.226 1.00 87.38 105 LYS A CA 1
ATOM 859 C C . LYS A 1 105 ? 8.036 3.447 -40.252 1.00 87.38 105 LYS A C 1
ATOM 861 O O . LYS A 1 105 ? 8.905 3.327 -41.113 1.00 87.38 105 LYS A O 1
ATOM 866 N N . PRO A 1 106 ? 8.077 4.440 -39.341 1.00 86.56 106 PRO A N 1
ATOM 867 C CA . PRO A 1 106 ? 9.134 5.451 -39.351 1.00 86.56 106 PRO A CA 1
ATOM 868 C C . PRO A 1 106 ? 10.518 4.854 -39.074 1.00 86.56 106 PRO A C 1
ATOM 870 O O . PRO A 1 106 ? 11.495 5.292 -39.674 1.00 86.56 106 PRO A O 1
ATOM 873 N N . PHE A 1 107 ? 10.607 3.819 -38.228 1.00 90.75 107 PHE A N 1
ATOM 874 C CA . PHE A 1 107 ? 11.873 3.135 -37.958 1.00 90.75 107 PHE A CA 1
ATOM 875 C C . PHE A 1 107 ? 12.454 2.476 -39.215 1.00 90.75 107 PHE A C 1
ATOM 877 O O . PHE A 1 107 ? 13.632 2.652 -39.518 1.00 90.75 107 PHE A O 1
ATOM 884 N N . TYR A 1 108 ? 11.623 1.758 -39.978 1.00 90.62 108 TYR A N 1
ATOM 885 C CA . TYR A 1 108 ? 12.069 1.098 -41.206 1.00 90.62 108 TYR A CA 1
ATOM 886 C C . TYR A 1 108 ? 12.513 2.109 -42.269 1.00 90.62 108 TYR A C 1
ATOM 888 O O . TYR A 1 108 ? 13.555 1.920 -42.887 1.00 90.62 108 TYR A O 1
ATOM 896 N N . VAL A 1 109 ? 11.778 3.218 -42.422 1.00 91.00 109 VAL A N 1
ATOM 897 C CA . VAL A 1 109 ? 12.159 4.312 -43.332 1.00 91.00 109 VAL A CA 1
ATOM 898 C C . VAL A 1 109 ? 13.500 4.930 -42.927 1.00 91.00 109 VAL A C 1
ATOM 900 O O . VAL A 1 109 ? 14.357 5.143 -43.779 1.00 91.00 109 VAL A O 1
ATOM 903 N N . GLY A 1 110 ? 13.725 5.175 -41.633 1.00 91.38 110 GLY A N 1
ATOM 904 C CA . GLY A 1 110 ? 15.007 5.693 -41.148 1.00 91.38 110 GLY A CA 1
ATOM 905 C C . GLY A 1 110 ? 16.175 4.738 -41.412 1.00 91.38 110 GLY A C 1
ATOM 906 O O . GLY A 1 110 ? 17.246 5.173 -41.834 1.00 91.38 110 GLY A O 1
ATOM 907 N N . MET A 1 111 ? 15.961 3.435 -41.212 1.00 91.12 111 MET A N 1
ATOM 908 C CA . MET A 1 111 ? 16.973 2.408 -41.468 1.00 91.12 111 MET A CA 1
ATOM 909 C C . MET A 1 111 ? 17.305 2.280 -42.961 1.00 91.12 111 MET A C 1
ATOM 911 O O . MET A 1 111 ? 18.476 2.145 -43.315 1.00 91.12 111 MET A O 1
ATOM 915 N N . ASP A 1 112 ? 16.300 2.385 -43.831 1.00 91.06 112 ASP A N 1
ATOM 916 C CA . ASP A 1 112 ? 16.483 2.362 -45.283 1.00 91.06 112 ASP A CA 1
ATOM 917 C C . ASP A 1 112 ? 17.326 3.558 -45.754 1.00 91.06 112 ASP A C 1
ATOM 919 O O . ASP A 1 112 ? 18.350 3.377 -46.418 1.00 91.06 112 ASP A O 1
ATOM 923 N N . ILE A 1 113 ? 17.001 4.769 -45.282 1.00 93.69 113 ILE A N 1
ATOM 924 C CA . ILE A 1 113 ? 17.781 5.987 -45.557 1.00 93.69 113 ILE A CA 1
ATOM 925 C C . ILE A 1 113 ? 19.232 5.838 -45.076 1.00 93.69 113 ILE A C 1
ATOM 927 O O . ILE A 1 113 ? 20.166 6.151 -45.819 1.00 93.69 113 ILE A O 1
ATOM 931 N N . ALA A 1 114 ? 19.445 5.341 -43.854 1.00 93.88 114 ALA A N 1
ATOM 932 C CA . ALA A 1 114 ? 20.786 5.141 -43.306 1.00 93.88 114 ALA A CA 1
ATOM 933 C C . ALA A 1 114 ? 21.607 4.143 -44.139 1.00 93.88 114 ALA A C 1
ATOM 935 O O . ALA A 1 114 ? 22.786 4.382 -44.409 1.00 93.88 114 ALA A O 1
ATOM 936 N N . SER A 1 115 ? 20.980 3.054 -44.592 1.00 93.00 115 SER A N 1
ATOM 937 C CA . SER A 1 115 ? 21.632 2.063 -45.453 1.00 93.00 115 SER A CA 1
ATOM 938 C C . SER 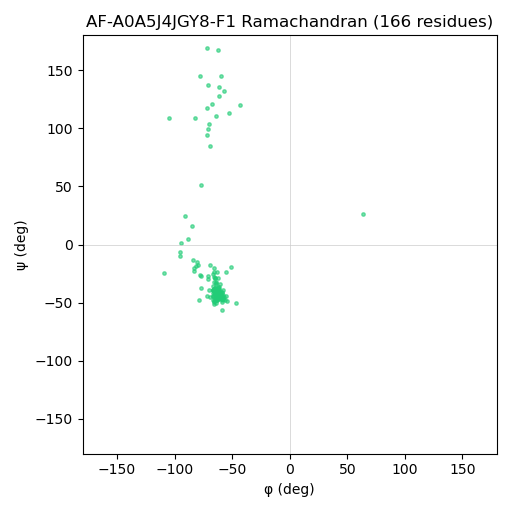A 1 115 ? 21.984 2.633 -46.832 1.00 93.00 115 SER A C 1
ATOM 940 O O . SER A 1 115 ? 23.085 2.400 -47.333 1.00 93.00 115 SER A O 1
ATOM 942 N N . GLY A 1 116 ? 21.107 3.463 -47.408 1.00 93.25 116 GLY A N 1
ATOM 943 C CA . GLY A 1 116 ? 21.372 4.183 -48.651 1.00 93.25 116 GLY A CA 1
ATOM 944 C C . GLY A 1 116 ? 22.585 5.107 -48.531 1.00 93.25 116 GLY A C 1
ATOM 945 O O . GLY A 1 116 ? 23.480 5.062 -49.375 1.00 93.25 116 GLY A O 1
ATOM 946 N N . LEU A 1 117 ? 22.674 5.881 -47.444 1.00 95.06 117 LEU A N 1
ATOM 947 C CA . LEU A 1 117 ? 23.832 6.739 -47.166 1.00 95.06 117 LEU A CA 1
ATOM 948 C C . LEU A 1 117 ? 25.124 5.927 -47.001 1.00 95.06 117 LEU A C 1
ATOM 950 O O . LEU A 1 117 ? 26.149 6.289 -47.580 1.00 95.06 117 LEU A O 1
ATOM 954 N N . ALA A 1 118 ? 25.077 4.812 -46.267 1.00 94.19 118 ALA A N 1
ATOM 955 C CA . ALA A 1 118 ? 26.232 3.933 -46.090 1.00 94.19 118 ALA A CA 1
ATOM 956 C C . ALA A 1 118 ? 26.731 3.360 -47.429 1.00 94.19 118 ALA A C 1
ATOM 958 O O . ALA A 1 118 ? 27.937 3.353 -47.688 1.00 94.19 118 ALA A O 1
ATOM 959 N N . ASN A 1 119 ? 25.813 2.955 -48.312 1.00 93.56 119 ASN A N 1
ATOM 960 C CA . ASN A 1 119 ? 26.146 2.451 -49.645 1.00 93.56 119 ASN A CA 1
ATOM 961 C C . ASN A 1 119 ? 26.759 3.531 -50.543 1.00 93.56 119 ASN A C 1
ATOM 963 O O . ASN A 1 119 ? 27.718 3.246 -51.263 1.00 93.56 119 ASN A O 1
ATOM 967 N N . ILE A 1 120 ? 26.257 4.770 -50.489 1.00 94.75 120 ILE A N 1
ATOM 968 C CA . ILE A 1 120 ? 26.834 5.900 -51.237 1.00 94.75 120 ILE A CA 1
ATOM 969 C C . ILE A 1 120 ? 28.265 6.177 -50.763 1.00 94.75 120 ILE A C 1
ATOM 971 O O . ILE A 1 120 ? 29.165 6.307 -51.592 1.00 94.75 120 ILE A O 1
ATOM 975 N N . VAL A 1 121 ? 28.499 6.215 -49.446 1.00 94.44 121 VAL A N 1
ATOM 976 C CA . VAL A 1 121 ? 29.839 6.431 -48.874 1.00 94.44 121 VAL A CA 1
ATOM 977 C C . VAL A 1 121 ? 30.792 5.299 -49.259 1.00 94.44 121 VAL A C 1
ATOM 979 O O . VAL A 1 121 ? 31.902 5.568 -49.715 1.00 9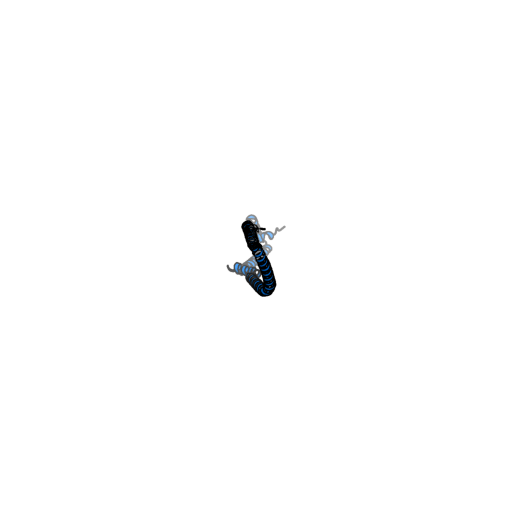4.44 121 VAL A O 1
ATOM 982 N N . SER A 1 122 ? 30.359 4.041 -49.132 1.00 92.12 122 SER A N 1
ATOM 983 C CA . SER A 1 122 ? 31.162 2.875 -49.520 1.00 92.12 122 SER A CA 1
ATOM 984 C C . SER A 1 122 ? 31.498 2.889 -51.014 1.00 92.12 122 SER A C 1
ATOM 986 O O . SER A 1 122 ? 32.659 2.715 -51.386 1.00 92.12 122 SER A O 1
ATOM 988 N N . SER A 1 123 ? 30.521 3.188 -51.872 1.00 92.06 123 SER A N 1
ATOM 989 C CA . SER A 1 123 ? 30.731 3.302 -53.320 1.00 92.06 123 SER A CA 1
ATOM 990 C C . SER A 1 123 ? 31.700 4.437 -53.657 1.00 92.06 123 SER A C 1
ATOM 992 O O . SER A 1 123 ? 32.624 4.247 -54.447 1.00 92.06 123 SER A O 1
ATOM 994 N N . GLY A 1 124 ? 31.548 5.599 -53.013 1.00 91.62 124 GLY A N 1
ATOM 995 C CA . GLY A 1 124 ? 32.463 6.730 -53.163 1.00 91.62 124 GLY A CA 1
ATOM 996 C C . GLY A 1 124 ? 33.889 6.390 -52.726 1.00 91.62 124 GLY A C 1
ATOM 997 O O . GLY A 1 124 ? 34.842 6.718 -53.429 1.00 91.62 124 GLY A O 1
ATOM 998 N N . PHE A 1 125 ? 34.042 5.666 -51.616 1.00 93.94 125 PHE A N 1
ATOM 999 C CA . PHE A 1 125 ? 35.339 5.193 -51.137 1.00 93.94 125 PHE A CA 1
ATOM 1000 C C . PHE A 1 125 ? 35.993 4.217 -52.122 1.00 93.94 125 PHE A C 1
ATOM 1002 O O . PHE A 1 125 ? 37.174 4.362 -52.433 1.00 93.94 125 PHE A O 1
ATOM 1009 N N . HIS A 1 126 ? 35.229 3.269 -52.672 1.00 91.19 126 HIS A N 1
ATOM 1010 C CA . HIS A 1 126 ? 35.727 2.350 -53.697 1.00 91.19 126 HIS A CA 1
ATOM 1011 C C . HIS A 1 126 ? 36.188 3.078 -54.965 1.00 91.19 126 HIS A C 1
ATOM 1013 O O . HIS A 1 126 ? 37.233 2.728 -55.513 1.00 91.19 126 HIS A O 1
ATOM 1019 N N . ILE A 1 127 ? 35.454 4.101 -55.411 1.00 92.94 127 ILE A N 1
ATOM 1020 C CA . ILE A 1 127 ? 35.844 4.927 -56.564 1.00 92.94 127 ILE A CA 1
ATOM 1021 C C . ILE A 1 127 ? 37.110 5.737 -56.251 1.00 92.94 127 ILE A C 1
ATOM 1023 O O . ILE A 1 127 ? 38.034 5.779 -57.059 1.00 92.94 127 ILE A O 1
ATOM 1027 N N . ALA A 1 128 ? 37.198 6.356 -55.073 1.00 91.75 128 ALA A N 1
ATOM 1028 C CA . ALA A 1 128 ? 38.394 7.095 -54.671 1.00 91.75 128 ALA A CA 1
ATOM 1029 C C . ALA A 1 128 ? 39.629 6.179 -54.609 1.00 91.75 128 ALA A C 1
ATOM 1031 O O . ALA A 1 128 ? 40.700 6.536 -55.105 1.00 91.75 128 ALA A O 1
ATOM 1032 N N . LEU A 1 129 ? 39.466 4.974 -54.056 1.00 90.62 129 LEU A N 1
ATOM 1033 C CA . LEU A 1 129 ? 40.530 3.980 -53.960 1.00 90.62 129 LEU A CA 1
ATOM 1034 C C . LEU A 1 129 ? 40.948 3.453 -55.340 1.00 90.62 129 LEU A C 1
ATOM 1036 O O . LEU A 1 129 ? 42.143 3.289 -55.589 1.00 90.62 129 LEU A O 1
ATOM 1040 N N . SER A 1 130 ? 39.999 3.233 -56.255 1.00 88.00 130 SER A N 1
ATOM 1041 C CA . SER A 1 130 ? 40.308 2.777 -57.614 1.00 88.00 130 SER A CA 1
ATOM 1042 C C . SER A 1 130 ? 41.073 3.839 -58.410 1.00 88.00 130 SER A C 1
ATOM 1044 O O . SER A 1 130 ? 42.080 3.508 -59.040 1.00 88.00 130 SER A O 1
ATOM 1046 N N . ILE A 1 131 ? 40.696 5.117 -58.298 1.00 89.25 131 ILE A N 1
ATOM 1047 C CA . ILE A 1 131 ? 41.437 6.241 -58.895 1.00 89.25 131 ILE A CA 1
ATOM 1048 C C . ILE A 1 131 ? 42.852 6.325 -58.311 1.00 89.25 131 ILE A C 1
ATOM 1050 O O . ILE A 1 131 ? 43.823 6.431 -59.062 1.00 89.25 131 ILE A O 1
ATOM 1054 N N . LEU A 1 132 ? 42.988 6.223 -56.984 1.00 89.69 132 LEU A N 1
ATOM 1055 C CA . LEU A 1 132 ? 44.293 6.257 -56.323 1.00 89.69 132 LEU A CA 1
ATOM 1056 C C . LEU A 1 132 ? 45.199 5.109 -56.798 1.00 89.69 132 LEU A C 1
ATOM 1058 O O . LEU A 1 132 ? 46.383 5.317 -57.059 1.00 89.69 132 LEU A O 1
ATOM 1062 N N . SER A 1 133 ? 44.631 3.915 -56.978 1.00 84.50 133 SER A N 1
ATOM 1063 C CA . SER A 1 133 ? 45.358 2.740 -57.472 1.00 84.50 133 SER A CA 1
ATOM 1064 C C . SER A 1 133 ? 45.774 2.828 -58.949 1.00 84.50 133 SER A C 1
ATOM 1066 O O . SER A 1 133 ? 46.668 2.099 -59.372 1.00 84.50 133 SER A O 1
ATOM 1068 N N . ALA A 1 134 ? 45.174 3.726 -59.738 1.00 87.69 134 ALA A N 1
ATOM 1069 C CA . ALA A 1 134 ? 45.515 3.915 -61.149 1.00 87.69 134 ALA A CA 1
ATOM 1070 C C . ALA A 1 134 ? 46.735 4.837 -61.366 1.00 87.69 134 ALA A C 1
ATOM 1072 O O . ALA A 1 134 ? 47.381 4.758 -62.415 1.00 87.69 134 ALA A O 1
ATOM 1073 N N . LEU A 1 135 ? 47.095 5.673 -60.382 1.00 87.06 135 LEU A N 1
ATOM 1074 C CA . LEU A 1 135 ? 48.233 6.606 -60.457 1.00 87.06 135 LEU A CA 1
ATOM 1075 C C . LEU A 1 135 ? 49.592 5.922 -60.734 1.00 87.06 135 LEU A C 1
ATOM 1077 O O . LEU A 1 135 ? 50.302 6.389 -61.628 1.00 87.06 135 LEU A O 1
ATOM 1081 N N . PRO A 1 136 ? 49.970 4.818 -60.053 1.00 85.69 136 PRO A N 1
ATOM 1082 C CA . PRO A 1 136 ? 51.227 4.114 -60.322 1.00 85.69 136 PRO A CA 1
ATOM 1083 C C . PRO A 1 136 ? 51.285 3.498 -61.724 1.00 85.69 136 PRO A C 1
ATOM 1085 O O . PRO A 1 136 ? 52.344 3.446 -62.342 1.00 85.69 136 PRO A O 1
ATOM 1088 N N . ASN A 1 137 ? 50.145 3.047 -62.251 1.00 84.56 137 ASN A N 1
ATOM 1089 C CA . ASN A 1 137 ? 50.083 2.462 -63.589 1.00 84.56 137 ASN A CA 1
ATOM 1090 C C . ASN A 1 137 ? 50.301 3.530 -64.665 1.00 84.56 137 ASN A C 1
ATOM 1092 O O . ASN A 1 137 ? 51.013 3.288 -65.640 1.00 84.56 137 ASN A O 1
ATOM 1096 N N . LEU A 1 138 ? 49.736 4.727 -64.467 1.00 84.25 138 LEU A N 1
ATOM 1097 C CA . LEU A 1 138 ? 49.954 5.862 -65.362 1.00 84.25 138 LEU A CA 1
ATOM 1098 C C . LEU A 1 138 ? 51.425 6.301 -65.355 1.00 84.25 138 LEU A C 1
ATOM 1100 O O . LEU A 1 138 ? 52.009 6.504 -66.419 1.00 84.25 138 LEU A O 1
ATOM 1104 N N . SER A 1 139 ? 52.045 6.408 -64.175 1.00 78.81 139 SER A N 1
ATOM 1105 C CA . SER A 1 139 ? 53.459 6.785 -64.076 1.00 78.81 139 SER A CA 1
ATOM 1106 C C . SER A 1 139 ? 54.381 5.720 -64.678 1.00 78.81 139 SER A C 1
ATOM 1108 O O . SER A 1 139 ? 55.309 6.068 -65.409 1.00 78.81 139 SER A O 1
ATOM 1110 N N . ALA A 1 140 ? 54.092 4.432 -64.470 1.00 86.75 140 ALA A N 1
ATOM 1111 C CA . ALA A 1 140 ? 54.814 3.336 -65.111 1.00 86.75 140 ALA A CA 1
ATOM 1112 C C . ALA A 1 140 ? 54.688 3.381 -66.643 1.00 86.75 140 ALA A C 1
ATOM 1114 O O . ALA A 1 140 ? 55.694 3.260 -67.340 1.00 86.75 140 ALA A O 1
ATOM 1115 N N . ALA A 1 141 ? 53.486 3.621 -67.178 1.00 88.38 141 ALA A N 1
ATOM 1116 C CA . ALA A 1 141 ? 53.272 3.750 -68.619 1.00 88.38 141 ALA A CA 1
ATOM 1117 C C . ALA A 1 141 ? 54.080 4.914 -69.223 1.00 88.38 141 ALA A C 1
ATOM 1119 O O . ALA A 1 141 ? 54.715 4.745 -70.266 1.00 88.38 141 ALA A O 1
ATOM 1120 N N . ILE A 1 142 ? 54.125 6.067 -68.544 1.00 90.25 142 ILE A N 1
ATOM 1121 C CA . ILE A 1 142 ? 54.939 7.224 -68.958 1.00 90.25 142 ILE A CA 1
ATOM 1122 C C . ILE A 1 142 ? 56.437 6.882 -68.924 1.00 90.25 142 ILE A C 1
ATOM 1124 O O . ILE A 1 142 ? 57.166 7.194 -69.869 1.00 90.25 142 ILE A O 1
ATOM 1128 N N . MET A 1 143 ? 56.911 6.210 -67.871 1.00 90.25 143 MET A N 1
ATOM 1129 C CA . MET A 1 143 ? 58.314 5.787 -67.759 1.00 90.25 143 MET A CA 1
ATOM 1130 C C . MET A 1 143 ? 58.712 4.799 -68.864 1.00 90.25 143 MET A C 1
ATOM 1132 O O . MET A 1 143 ? 59.789 4.924 -69.451 1.00 90.25 143 MET A O 1
ATOM 1136 N N . ILE A 1 144 ? 57.840 3.845 -69.200 1.00 92.00 144 ILE A N 1
ATOM 1137 C CA . ILE A 1 144 ? 58.081 2.889 -70.290 1.00 92.00 144 ILE A CA 1
ATOM 1138 C C . ILE A 1 144 ? 58.123 3.621 -71.634 1.00 92.00 144 ILE A C 1
ATOM 1140 O O . ILE A 1 144 ? 59.074 3.444 -72.395 1.00 92.00 144 ILE A O 1
ATOM 1144 N N . ALA A 1 145 ? 57.140 4.482 -71.914 1.00 92.62 145 ALA A N 1
ATOM 1145 C CA . ALA A 1 145 ? 57.077 5.232 -73.166 1.00 92.62 145 ALA A CA 1
ATOM 1146 C C . ALA A 1 145 ? 58.316 6.121 -73.367 1.00 92.62 145 ALA A C 1
ATOM 1148 O O . ALA A 1 145 ? 58.929 6.096 -74.434 1.00 92.62 145 ALA A O 1
ATOM 1149 N N . THR A 1 146 ? 58.737 6.856 -72.333 1.00 92.38 146 THR A N 1
ATOM 1150 C CA . THR A 1 146 ? 59.947 7.697 -72.394 1.00 92.38 146 THR A CA 1
ATOM 1151 C C . THR A 1 146 ? 61.219 6.869 -72.588 1.00 92.38 146 THR A C 1
ATOM 1153 O O . THR A 1 146 ? 62.052 7.233 -73.417 1.00 92.38 146 THR A O 1
ATOM 1156 N N . SER A 1 147 ? 61.349 5.722 -71.912 1.00 91.69 147 SER A N 1
ATOM 1157 C CA . SER A 1 147 ? 62.486 4.803 -72.092 1.00 91.69 147 SER A CA 1
ATOM 1158 C C . SER A 1 147 ? 62.575 4.267 -73.525 1.00 91.69 147 SER A C 1
ATOM 1160 O O . SER A 1 147 ? 63.661 4.236 -74.103 1.00 91.69 147 SER A O 1
ATOM 1162 N N . VAL A 1 148 ? 61.438 3.892 -74.126 1.00 94.94 148 VAL A N 1
ATOM 1163 C CA . VAL A 1 148 ? 61.370 3.440 -75.527 1.00 94.94 148 VAL A CA 1
ATOM 1164 C C . VAL A 1 148 ? 61.781 4.562 -76.479 1.00 94.94 148 VAL A C 1
ATOM 1166 O O . VAL A 1 148 ? 62.611 4.337 -77.359 1.00 94.94 148 VAL A O 1
ATOM 1169 N N . ILE A 1 149 ? 61.259 5.777 -76.284 1.00 94.69 149 ILE A N 1
ATOM 1170 C CA . ILE A 1 149 ? 61.621 6.942 -77.105 1.00 94.69 149 ILE A CA 1
ATOM 1171 C C . ILE A 1 149 ? 63.130 7.206 -77.025 1.00 94.69 149 ILE A C 1
ATOM 1173 O O . ILE A 1 149 ? 63.775 7.360 -78.059 1.00 94.69 149 ILE A O 1
ATOM 1177 N N . LEU A 1 150 ? 63.717 7.203 -75.824 1.00 94.88 150 LEU A N 1
ATOM 1178 C CA . LEU A 1 150 ? 65.156 7.413 -75.645 1.00 94.88 150 LEU A CA 1
ATOM 1179 C C . LEU A 1 150 ? 65.993 6.318 -76.312 1.00 94.88 150 LEU A C 1
ATOM 1181 O O . LEU A 1 150 ? 66.995 6.635 -76.950 1.00 94.88 150 LEU A O 1
ATOM 1185 N N . ALA A 1 151 ? 65.580 5.053 -76.214 1.00 94.00 151 ALA A N 1
ATOM 1186 C CA . ALA A 1 151 ? 66.266 3.945 -76.876 1.00 94.00 151 ALA A CA 1
ATOM 1187 C C . ALA A 1 151 ? 66.229 4.083 -78.406 1.00 94.00 151 ALA A C 1
ATOM 1189 O O . ALA A 1 151 ? 67.252 3.882 -79.063 1.00 94.00 151 ALA A O 1
ATOM 1190 N N . VAL A 1 152 ? 65.083 4.483 -78.969 1.00 94.88 152 VAL A N 1
ATOM 1191 C CA . VAL A 1 152 ? 64.941 4.762 -80.406 1.00 94.88 152 VAL A CA 1
ATOM 1192 C C . VAL A 1 152 ? 65.828 5.935 -80.814 1.00 94.88 152 VAL A C 1
ATOM 1194 O O . VAL A 1 152 ? 66.584 5.813 -81.775 1.00 94.88 152 VAL A O 1
ATOM 1197 N N . CYS A 1 153 ? 65.806 7.042 -80.069 1.00 94.81 153 CYS A N 1
ATOM 1198 C CA . CYS A 1 153 ? 66.671 8.193 -80.327 1.00 94.81 153 CYS A CA 1
ATOM 1199 C C . CYS A 1 153 ? 68.157 7.811 -80.279 1.00 94.81 153 CYS A C 1
ATOM 1201 O O . CYS A 1 153 ? 68.910 8.159 -81.187 1.00 94.81 153 CYS A O 1
ATOM 1203 N N . LEU A 1 154 ? 68.583 7.056 -79.262 1.00 93.94 154 LEU A N 1
ATOM 1204 C CA . LEU A 1 154 ? 69.963 6.592 -79.126 1.00 93.94 154 LEU A CA 1
ATOM 1205 C C . LEU A 1 154 ? 70.357 5.681 -80.294 1.00 93.94 154 LEU A C 1
ATOM 1207 O O . LEU A 1 154 ? 71.435 5.837 -80.865 1.00 93.94 154 LEU A O 1
ATOM 1211 N N . TRP A 1 155 ? 69.477 4.754 -80.676 1.00 94.44 155 TRP A N 1
ATOM 1212 C CA . TRP A 1 155 ? 69.715 3.864 -81.806 1.00 94.44 155 TRP A CA 1
ATOM 1213 C C . TRP A 1 155 ? 69.841 4.638 -83.117 1.00 94.44 155 TRP A C 1
ATOM 1215 O O . TRP A 1 155 ? 70.782 4.385 -83.869 1.00 94.44 155 TRP A O 1
ATOM 1225 N N . LEU A 1 156 ? 68.967 5.617 -83.362 1.00 92.56 156 LEU A N 1
ATOM 1226 C CA . LEU A 1 156 ? 69.050 6.493 -84.530 1.00 92.56 156 LEU A CA 1
ATOM 1227 C C . LEU A 1 156 ? 70.365 7.279 -84.550 1.00 92.56 156 LEU A C 1
ATOM 1229 O O . LEU A 1 156 ? 71.029 7.305 -85.582 1.00 92.56 156 LEU A O 1
ATOM 1233 N N . VAL A 1 157 ? 70.796 7.847 -83.419 1.00 92.19 157 VAL A N 1
ATOM 1234 C CA . VAL A 1 157 ? 72.084 8.560 -83.317 1.00 92.19 157 VAL A CA 1
ATOM 1235 C C . VAL A 1 157 ? 73.262 7.624 -83.595 1.00 92.19 157 VAL A C 1
ATOM 1237 O O . VAL A 1 157 ? 74.139 7.961 -84.388 1.00 92.19 157 VAL A O 1
ATOM 1240 N N . ILE A 1 158 ? 73.278 6.425 -83.007 1.00 88.62 158 ILE A N 1
ATOM 1241 C CA . ILE A 1 158 ? 74.324 5.421 -83.265 1.00 88.62 158 ILE A CA 1
ATOM 1242 C C . ILE A 1 158 ? 74.305 4.988 -84.735 1.00 88.62 158 ILE A C 1
ATOM 1244 O O . ILE A 1 158 ? 75.362 4.817 -85.344 1.00 88.62 158 ILE A O 1
ATOM 1248 N N . SER A 1 159 ? 73.118 4.806 -85.311 1.00 88.69 159 SER A N 1
ATOM 1249 C CA . SER A 1 159 ? 72.949 4.443 -86.715 1.00 88.69 159 SER A CA 1
ATOM 1250 C C . SER A 1 159 ? 73.488 5.538 -87.635 1.00 88.69 159 SER A C 1
ATOM 1252 O O . SER A 1 159 ? 74.210 5.220 -88.576 1.00 88.69 159 SER A O 1
ATOM 1254 N N . LEU A 1 160 ? 73.210 6.814 -87.336 1.00 87.06 160 LEU A N 1
ATOM 1255 C CA . LEU A 1 160 ? 73.748 7.969 -88.062 1.00 87.06 160 LEU A CA 1
ATOM 1256 C C . LEU A 1 160 ? 75.276 8.050 -87.953 1.00 87.06 160 LEU A C 1
ATOM 1258 O O . LEU A 1 160 ? 75.940 8.223 -88.969 1.00 87.06 160 LEU A O 1
ATOM 1262 N N . LEU A 1 161 ? 75.845 7.850 -86.759 1.00 84.88 161 LEU A N 1
ATOM 1263 C CA . LEU A 1 161 ? 77.301 7.841 -86.552 1.00 84.88 161 LEU A CA 1
ATOM 1264 C C . LEU A 1 161 ? 78.007 6.685 -87.282 1.00 84.88 161 LEU A C 1
ATOM 1266 O O . LEU A 1 161 ? 79.176 6.807 -87.643 1.00 84.88 161 LEU A O 1
ATOM 1270 N N . LYS A 1 162 ? 77.319 5.557 -87.498 1.00 79.88 162 LYS A N 1
ATOM 1271 C CA . LYS A 1 162 ? 77.843 4.413 -88.264 1.00 79.88 162 LYS A CA 1
ATOM 1272 C C . LYS A 1 162 ? 77.735 4.592 -89.780 1.00 79.88 162 LYS A C 1
ATOM 1274 O O . LYS A 1 162 ? 78.373 3.828 -90.509 1.00 79.88 162 LYS A O 1
ATOM 1279 N N . MET A 1 163 ? 76.951 5.552 -90.272 1.00 74.88 163 MET A N 1
ATOM 1280 C CA . MET A 1 163 ? 76.886 5.822 -91.706 1.00 74.88 163 MET A CA 1
ATOM 1281 C C . MET A 1 163 ? 78.197 6.482 -92.150 1.00 74.88 163 MET A C 1
ATOM 1283 O O . MET A 1 163 ? 78.561 7.557 -91.684 1.00 74.88 163 MET A O 1
ATOM 1287 N N . LYS A 1 164 ? 78.944 5.810 -93.035 1.00 61.75 164 LYS A N 1
ATOM 1288 C C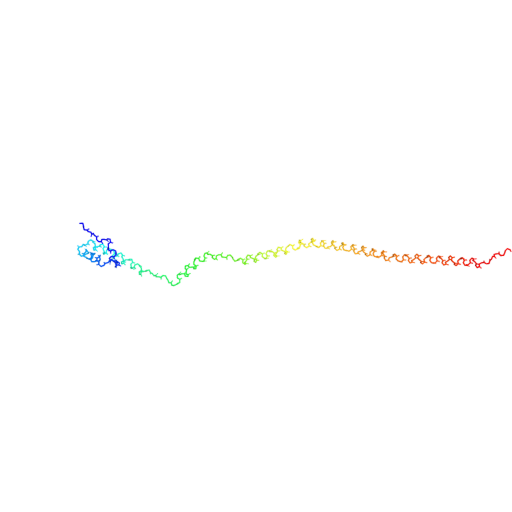A . LYS A 1 164 ? 80.169 6.361 -93.634 1.00 61.75 164 LYS A CA 1
ATOM 1289 C C . LYS A 1 164 ? 79.840 7.648 -94.401 1.00 61.75 164 LYS A C 1
ATOM 1291 O O . LYS A 1 164 ? 78.781 7.691 -95.031 1.00 61.75 164 LYS A O 1
ATOM 1296 N N . PRO A 1 165 ? 80.737 8.653 -94.408 1.00 63.41 165 PRO A N 1
ATOM 1297 C CA . PRO A 1 165 ? 80.524 9.848 -95.208 1.00 63.41 165 PRO A CA 1
ATOM 1298 C C . PRO A 1 165 ? 80.343 9.437 -96.669 1.00 63.41 165 PRO A C 1
ATOM 1300 O O . PRO A 1 165 ? 81.101 8.609 -97.187 1.00 63.41 165 PRO A O 1
ATOM 1303 N N . VAL A 1 166 ? 79.300 9.984 -97.295 1.00 61.19 166 VAL A N 1
ATOM 1304 C CA . VAL A 1 166 ? 79.093 9.907 -98.740 1.00 61.19 166 VAL A CA 1
ATOM 1305 C C . VAL A 1 166 ? 80.389 10.405 -99.374 1.00 61.19 166 VAL A C 1
ATOM 1307 O O . VAL A 1 166 ? 80.785 11.544 -99.149 1.00 61.19 166 VAL A O 1
ATOM 1310 N N . LYS A 1 167 ? 81.107 9.507 -100.057 1.00 52.00 167 LYS A N 1
ATOM 1311 C CA . LYS A 1 167 ? 82.274 9.878 -100.854 1.00 52.00 167 LYS A CA 1
ATOM 1312 C C . LYS A 1 167 ? 81.765 10.779 -101.978 1.00 52.00 167 LYS A C 1
ATOM 1314 O O . LYS A 1 167 ? 81.028 10.283 -102.828 1.00 52.00 167 LYS A O 1
ATOM 1319 N N . GLU A 1 168 ? 82.110 12.062 -101.921 1.00 50.62 168 GLU A N 1
ATOM 1320 C CA . GLU A 1 168 ? 82.152 12.923 -103.109 1.00 50.62 168 GLU A CA 1
ATOM 1321 C C . GLU A 1 168 ? 83.200 12.403 -104.101 1.00 50.62 168 GLU A C 1
ATOM 1323 O O . GLU A 1 168 ? 84.245 11.873 -103.643 1.00 50.62 168 GLU A O 1
#

Nearest PDB structures (foldseek):
  3hug-assembly6_F  TM=8.017E-01  e=1.833E-01  Mycobacterium tuberculosis H37Rv

Organism: NCBI:txid2607726

Mean predicted aligned error: 17.19 Å

Solvent-accessible surface area (backbone atoms only — not comparable to full-atom values): 9768 Å² total; per-residue (Å²): 131,86,81,72,59,66,87,48,47,64,38,56,74,71,70,67,52,53,78,66,57,44,53,53,47,56,56,46,48,75,76,34,68,67,64,39,52,52,48,52,52,52,50,52,51,52,50,53,52,50,54,50,56,75,67,55,77,77,79,57,97,58,48,65,60,57,52,51,52,58,63,52,59,75,68,63,79,67,72,66,58,67,61,54,52,52,51,52,52,50,51,51,52,51,50,51,62,68,44,44,71,67,57,48,53,62,53,52,54,52,52,51,52,51,51,52,52,51,51,52,53,52,51,50,49,52,51,53,50,51,57,61,64,45,51,64,56,52,52,50,51,52,52,51,54,51,52,52,52,52,52,51,52,51,49,52,52,54,52,56,72,67,52,73,79,80,81,126

InterPro domains:
  IPR027383 Putative zinc-finger [PF13490] (3-36)
  IPR041916 Anti-sigma factor, zinc-finger domain superfamily [G3DSA:1.10.10.1320] (2-55)

Secondary structure (DSSP, 8-state):
-----GGGHHHHHTT-S-HHHHHHHHHHHHH-HHHHHHHHHHHHHHHHHHHHHHHSPPPPTTHHHHHHHHHHHHH-----HHHHHHHHHHHHHHHHHHHHHHHHHHHHHHHHHHHHHHHHHHHHHHHHHHHHHHHHHHHHHHHHHHHHHHHHHHHHHHHHHHSPP---